Protein AF-A0A8T6ZX50-F1 (afdb_monomer_lite)

Radius of gyration: 16.52 Å; chains: 1; bounding box: 36×30×45 Å

Structure (mmCIF, N/CA/C/O backbone):
data_AF-A0A8T6ZX50-F1
#
_entry.id   AF-A0A8T6ZX50-F1
#
loop_
_atom_site.group_PDB
_atom_site.id
_atom_site.type_symbol
_atom_site.label_atom_id
_atom_site.label_alt_id
_atom_site.label_comp_id
_atom_site.label_asym_id
_atom_site.label_entity_id
_atom_site.label_seq_id
_atom_site.pdbx_PDB_ins_code
_atom_site.Cartn_x
_atom_site.Cartn_y
_atom_site.Cartn_z
_atom_site.occupancy
_atom_site.B_iso_or_equiv
_atom_site.auth_seq_id
_atom_site.auth_comp_id
_atom_site.auth_asym_id
_atom_site.auth_atom_id
_atom_site.pdbx_PDB_model_num
ATOM 1 N N . VAL A 1 1 ? -3.644 -5.304 5.544 1.00 91.31 1 VAL A N 1
ATOM 2 C CA . VAL A 1 1 ? -4.958 -5.630 6.144 1.00 91.31 1 VAL A CA 1
ATOM 3 C C . VAL A 1 1 ? -6.162 -5.081 5.377 1.00 91.31 1 VAL A C 1
ATOM 5 O O . VAL A 1 1 ? -6.899 -5.894 4.849 1.00 91.31 1 VAL A O 1
ATOM 8 N N . LEU A 1 2 ? -6.379 -3.759 5.254 1.00 95.75 2 LEU A N 1
ATOM 9 C CA . LEU A 1 2 ? -7.650 -3.217 4.724 1.00 95.75 2 LEU A CA 1
ATOM 10 C C . LEU A 1 2 ? -7.999 -3.710 3.309 1.00 95.75 2 LEU A C 1
ATOM 12 O O . LEU A 1 2 ? -9.148 -4.025 3.043 1.00 95.75 2 LEU A O 1
ATOM 16 N N . LEU A 1 3 ? -7.003 -3.850 2.429 1.00 96.50 3 LEU A N 1
ATOM 17 C CA . LEU A 1 3 ? -7.196 -4.447 1.101 1.00 96.50 3 LEU A CA 1
ATOM 18 C C . LEU A 1 3 ? -7.717 -5.891 1.177 1.00 96.50 3 LEU A C 1
ATOM 20 O O . LEU A 1 3 ? -8.628 -6.248 0.439 1.00 96.50 3 LEU A O 1
ATOM 24 N N . ALA A 1 4 ? -7.168 -6.698 2.089 1.00 96.50 4 ALA A N 1
ATOM 25 C CA . ALA A 1 4 ? -7.573 -8.088 2.280 1.00 96.50 4 ALA A CA 1
ATOM 26 C C . ALA A 1 4 ? -8.990 -8.182 2.874 1.00 96.50 4 ALA A C 1
ATOM 28 O O . ALA A 1 4 ? -9.794 -8.977 2.404 1.00 96.50 4 ALA A O 1
ATOM 29 N N . ILE A 1 5 ? -9.336 -7.303 3.827 1.00 93.62 5 ILE A N 1
ATOM 30 C CA . ILE A 1 5 ? -10.710 -7.179 4.358 1.00 93.62 5 ILE A CA 1
ATOM 31 C C . ILE A 1 5 ? -11.705 -6.844 3.236 1.00 93.62 5 ILE A C 1
ATOM 33 O O . ILE A 1 5 ? -12.828 -7.340 3.235 1.00 93.62 5 ILE A O 1
ATOM 37 N N . SER A 1 6 ? -11.288 -6.040 2.257 1.00 93.88 6 SER A N 1
ATOM 38 C CA . SER A 1 6 ? -12.095 -5.704 1.078 1.00 93.88 6 SER A CA 1
ATOM 39 C C . SER A 1 6 ? -12.113 -6.798 -0.003 1.00 93.88 6 SER A C 1
ATOM 41 O O . SER A 1 6 ? -12.637 -6.561 -1.089 1.00 93.88 6 SER A O 1
ATOM 43 N N . GLY A 1 7 ? -11.561 -7.987 0.270 1.00 95.38 7 GLY A N 1
ATOM 44 C CA . GLY A 1 7 ? -11.597 -9.146 -0.625 1.00 95.38 7 GLY A CA 1
ATOM 45 C C . GLY A 1 7 ? -10.486 -9.196 -1.676 1.00 95.38 7 GLY A C 1
ATOM 46 O O . GLY A 1 7 ? -10.568 -9.999 -2.603 1.00 95.38 7 GLY A O 1
ATOM 47 N N . ALA A 1 8 ? -9.452 -8.355 -1.570 1.00 97.56 8 ALA A N 1
ATOM 48 C CA . ALA A 1 8 ? -8.317 -8.411 -2.486 1.00 97.56 8 ALA A CA 1
ATOM 49 C C . ALA A 1 8 ? -7.354 -9.557 -2.134 1.00 97.56 8 ALA A C 1
ATOM 51 O O . ALA A 1 8 ? -7.073 -9.812 -0.963 1.00 97.56 8 ALA A O 1
ATOM 52 N N . ASN A 1 9 ? -6.751 -10.168 -3.157 1.00 97.75 9 ASN A N 1
ATOM 53 C CA . ASN A 1 9 ? -5.590 -11.042 -2.987 1.00 97.75 9 ASN A CA 1
ATOM 54 C C . ASN A 1 9 ? -4.350 -10.173 -2.744 1.00 97.75 9 ASN A C 1
ATOM 56 O O . ASN A 1 9 ? -3.861 -9.515 -3.664 1.00 97.75 9 ASN A O 1
ATOM 60 N N . VAL A 1 10 ? -3.853 -10.136 -1.506 1.00 98.38 10 VAL A N 1
ATOM 61 C CA . VAL A 1 10 ? -2.763 -9.228 -1.119 1.00 98.38 10 VAL A CA 1
ATOM 62 C C . VAL A 1 10 ? -1.437 -9.969 -1.034 1.00 98.38 10 VAL A C 1
ATOM 64 O O . VAL A 1 10 ? -1.298 -10.924 -0.272 1.00 98.38 10 VAL A O 1
ATOM 67 N N . ARG A 1 11 ? -0.434 -9.459 -1.751 1.00 98.44 11 ARG A N 1
ATOM 68 C CA . ARG A 1 11 ? 0.975 -9.821 -1.570 1.00 98.44 11 ARG A CA 1
ATOM 69 C C . ARG A 1 11 ? 1.656 -8.748 -0.728 1.00 98.44 11 ARG A C 1
ATOM 71 O O . ARG A 1 11 ? 1.578 -7.568 -1.068 1.00 98.44 11 ARG A O 1
ATOM 78 N N . LEU A 1 12 ? 2.303 -9.137 0.368 1.00 98.31 12 LEU A N 1
ATOM 79 C CA . LEU A 1 12 ? 3.066 -8.223 1.219 1.00 98.31 12 LEU A CA 1
ATOM 80 C C . LEU A 1 12 ? 4.557 -8.458 1.010 1.00 98.31 12 LEU A C 1
ATOM 82 O O . LEU A 1 12 ? 5.069 -9.540 1.296 1.00 98.31 12 LEU A O 1
ATOM 86 N N . THR A 1 13 ? 5.258 -7.442 0.519 1.00 97.88 13 THR A N 1
ATOM 87 C CA . THR A 1 13 ? 6.669 -7.566 0.160 1.00 97.88 13 THR A CA 1
ATOM 88 C C . THR A 1 13 ? 7.599 -7.039 1.246 1.00 97.88 13 THR A C 1
ATOM 90 O O . THR A 1 13 ? 7.288 -6.108 1.991 1.00 97.88 13 THR A O 1
ATOM 93 N N . SER A 1 14 ? 8.786 -7.637 1.329 1.00 97.00 14 SER A N 1
ATOM 94 C CA . SER A 1 14 ? 9.898 -7.120 2.121 1.00 97.00 14 SER A CA 1
ATOM 95 C C . SER A 1 14 ? 11.236 -7.523 1.510 1.00 97.00 14 SER A C 1
ATOM 97 O O . SER A 1 14 ? 11.378 -8.582 0.901 1.00 97.00 14 SER A O 1
ATOM 99 N N . ARG A 1 15 ? 12.277 -6.730 1.776 1.00 95.19 15 ARG A N 1
ATOM 100 C CA . ARG A 1 15 ? 13.662 -7.077 1.412 1.00 95.19 15 ARG A CA 1
ATOM 101 C C . ARG A 1 15 ? 14.201 -8.292 2.172 1.00 95.19 15 ARG A C 1
ATOM 103 O O . ARG A 1 15 ? 15.277 -8.779 1.860 1.00 95.19 15 ARG A O 1
ATOM 110 N N . LYS A 1 16 ? 13.494 -8.776 3.196 1.00 96.62 16 LYS A N 1
ATOM 111 C CA . LYS A 1 16 ? 13.806 -10.027 3.899 1.00 96.62 16 LYS A CA 1
ATOM 112 C C . LYS A 1 16 ? 12.540 -10.869 3.972 1.00 96.62 16 LYS A C 1
ATOM 114 O O . LYS A 1 16 ? 11.575 -10.411 4.575 1.00 96.62 16 LYS A O 1
ATOM 119 N N . GLN A 1 17 ? 12.569 -12.091 3.438 1.00 97.12 17 GLN A N 1
ATOM 120 C CA . GLN A 1 17 ? 11.403 -12.986 3.454 1.00 97.12 17 GLN A CA 1
ATOM 121 C C . GLN A 1 17 ? 10.850 -13.194 4.869 1.00 97.12 17 GLN A C 1
ATOM 123 O O . GLN A 1 17 ? 9.646 -13.145 5.079 1.00 97.12 17 GLN A O 1
ATOM 128 N N . SER A 1 18 ? 11.722 -13.348 5.868 1.00 98.12 18 SER A N 1
ATOM 129 C CA . SER A 1 18 ? 11.283 -13.514 7.258 1.00 98.12 18 SER A CA 1
ATOM 130 C C . SER A 1 18 ? 10.432 -12.349 7.771 1.00 98.12 18 SER A C 1
ATOM 132 O O . SER A 1 18 ? 9.531 -12.567 8.568 1.00 98.12 18 SER A O 1
ATOM 134 N N . ARG A 1 19 ? 10.674 -11.123 7.288 1.00 98.06 19 ARG A N 1
ATOM 135 C CA . ARG A 1 19 ? 9.910 -9.933 7.683 1.00 98.06 19 ARG A CA 1
ATOM 136 C C . ARG A 1 19 ? 8.543 -9.853 7.012 1.00 98.06 19 ARG A C 1
ATOM 138 O O . ARG A 1 19 ? 7.619 -9.345 7.631 1.00 98.06 19 ARG A O 1
ATOM 145 N N . SER A 1 20 ? 8.413 -10.288 5.756 1.00 98.06 20 SER A N 1
ATOM 146 C CA . SER A 1 20 ? 7.094 -10.343 5.114 1.00 98.06 20 SER A CA 1
ATOM 147 C C . SER A 1 20 ? 6.239 -11.457 5.709 1.00 98.06 20 SER A C 1
ATOM 149 O O . SER A 1 20 ? 5.046 -11.238 5.885 1.00 98.06 20 SER A O 1
ATOM 151 N N . VAL A 1 21 ? 6.844 -12.596 6.073 1.00 98.62 21 VAL A N 1
ATOM 152 C CA . VAL A 1 21 ? 6.170 -13.690 6.798 1.00 98.62 21 VAL A CA 1
ATOM 153 C C . VAL A 1 21 ? 5.668 -13.212 8.160 1.00 98.62 21 VAL A C 1
ATOM 155 O O . VAL A 1 21 ? 4.465 -13.227 8.373 1.00 98.62 21 VAL A O 1
ATOM 158 N N . GLU A 1 22 ? 6.554 -12.677 9.010 1.00 98.50 22 GLU A N 1
ATOM 159 C CA . GLU A 1 22 ? 6.202 -12.137 10.338 1.00 98.50 22 GLU A CA 1
ATOM 160 C C . GLU A 1 22 ? 5.033 -11.144 10.251 1.00 98.50 22 GLU A C 1
ATOM 162 O O . GLU A 1 22 ? 4.047 -11.261 10.971 1.00 98.50 22 GLU A O 1
ATOM 167 N N . ALA A 1 23 ? 5.090 -10.209 9.299 1.00 98.12 23 ALA A N 1
ATOM 168 C CA . ALA A 1 23 ? 4.024 -9.236 9.119 1.00 98.12 23 ALA A CA 1
ATOM 169 C C . ALA A 1 23 ? 2.715 -9.850 8.585 1.00 98.12 23 ALA A C 1
ATOM 171 O O . ALA A 1 23 ? 1.649 -9.338 8.906 1.00 98.12 23 ALA A O 1
ATOM 172 N N . CYS A 1 24 ? 2.748 -10.908 7.768 1.00 98.44 24 CYS A N 1
ATOM 173 C CA . CYS A 1 24 ? 1.520 -11.600 7.356 1.00 98.44 24 CYS A CA 1
ATOM 174 C C . CYS A 1 24 ? 0.900 -12.367 8.529 1.00 98.44 24 CYS A C 1
ATOM 176 O O . CYS A 1 24 ? -0.310 -12.267 8.719 1.00 98.44 24 CYS A O 1
ATOM 178 N N . ASP A 1 25 ? 1.719 -13.042 9.338 1.00 98.38 25 ASP A N 1
ATOM 179 C CA . ASP A 1 25 ? 1.275 -13.781 10.523 1.00 98.38 25 ASP A CA 1
ATOM 180 C C . ASP A 1 25 ? 0.608 -12.839 11.538 1.00 98.38 25 ASP A C 1
ATOM 182 O O . ASP A 1 25 ? -0.495 -13.116 12.004 1.00 98.38 25 ASP A O 1
ATOM 186 N N . GLU A 1 26 ? 1.201 -11.667 11.798 1.00 98.00 26 GLU A N 1
ATOM 187 C CA . GLU A 1 26 ? 0.600 -10.632 12.655 1.00 98.00 26 GLU A CA 1
ATOM 188 C C . GLU A 1 26 ? -0.763 -10.152 12.127 1.00 98.00 26 GLU A C 1
ATOM 190 O O . GLU A 1 26 ? -1.695 -9.906 12.900 1.00 98.00 26 GLU A O 1
ATOM 195 N N . MET A 1 27 ? -0.900 -9.989 10.804 1.00 97.19 27 MET A N 1
ATOM 196 C CA . MET A 1 27 ? -2.168 -9.566 10.202 1.00 97.19 27 MET A CA 1
ATOM 197 C C . MET A 1 27 ? -3.220 -10.679 10.261 1.00 97.19 27 MET A C 1
ATOM 199 O O . MET A 1 27 ? -4.394 -10.375 10.483 1.00 97.19 27 MET A O 1
ATOM 203 N N . HIS A 1 28 ? -2.815 -11.939 10.094 1.00 97.25 28 HIS A N 1
ATOM 204 C CA . HIS A 1 28 ? -3.689 -13.096 10.261 1.00 97.25 28 HIS A CA 1
ATOM 205 C C . HIS A 1 28 ? -4.167 -13.213 11.714 1.00 97.25 28 HIS A C 1
ATOM 207 O O . HIS A 1 28 ? -5.371 -13.267 11.952 1.00 97.25 28 HIS A O 1
ATOM 213 N N . GLU A 1 29 ? -3.258 -13.160 12.692 1.00 97.94 29 GLU A N 1
ATOM 214 C CA . GLU A 1 29 ? -3.594 -13.277 14.117 1.00 97.94 29 GLU A CA 1
ATOM 215 C C . GLU A 1 29 ? -4.541 -12.162 14.577 1.00 97.94 29 GLU A C 1
ATOM 217 O O . GLU A 1 29 ? -5.520 -12.419 15.279 1.00 97.94 29 GLU A O 1
ATOM 222 N N . ARG A 1 30 ? -4.284 -10.916 14.160 1.00 95.75 30 ARG A N 1
ATOM 223 C CA . ARG A 1 30 ? -5.067 -9.763 14.618 1.00 95.75 30 ARG A CA 1
ATOM 224 C C . ARG A 1 30 ? -6.390 -9.580 13.877 1.00 95.75 30 ARG A C 1
ATOM 226 O O . ARG A 1 30 ? -7.354 -9.128 14.489 1.00 95.75 30 ARG A O 1
ATOM 233 N N . PHE A 1 31 ? -6.431 -9.865 12.576 1.00 95.44 31 PHE A N 1
ATOM 234 C CA . PHE A 1 31 ? -7.562 -9.492 11.715 1.00 95.44 31 PHE A CA 1
ATOM 235 C C . PHE A 1 31 ? -8.206 -10.670 10.974 1.00 95.44 31 PHE A C 1
ATOM 237 O O . PHE A 1 31 ? -9.189 -10.463 10.264 1.00 95.44 31 PHE A O 1
ATOM 244 N N . GLY A 1 32 ? -7.669 -11.887 11.101 1.00 96.19 32 GLY A N 1
ATOM 245 C CA . GLY A 1 32 ? -8.187 -13.080 10.425 1.00 96.19 32 GLY A CA 1
ATOM 246 C C . GLY A 1 32 ? -8.098 -13.013 8.899 1.00 96.19 32 GLY A C 1
ATOM 247 O O . GLY A 1 32 ? -8.928 -13.607 8.214 1.00 96.19 32 GLY A O 1
ATOM 248 N N . VAL A 1 33 ? -7.148 -12.240 8.359 1.00 96.75 33 VAL A N 1
ATOM 249 C CA . VAL A 1 33 ? -6.961 -12.083 6.911 1.00 96.75 33 VAL A CA 1
ATOM 250 C C . VAL A 1 33 ? -5.824 -12.950 6.393 1.00 96.75 33 VAL A C 1
ATOM 252 O O . VAL A 1 33 ? -4.781 -13.067 7.029 1.00 96.75 33 VAL A O 1
ATOM 255 N N . GLU A 1 34 ? -5.997 -13.475 5.185 1.00 96.81 34 GLU A N 1
ATOM 256 C CA . GLU A 1 34 ? -4.947 -14.184 4.459 1.00 96.81 34 GLU A CA 1
ATOM 257 C C . GLU A 1 34 ? -4.185 -13.223 3.544 1.00 96.81 34 GLU A C 1
ATOM 259 O O . GLU A 1 34 ? -4.772 -12.456 2.774 1.00 96.81 34 GLU A O 1
ATOM 264 N N . MET A 1 35 ? -2.857 -13.254 3.628 1.00 98.19 35 MET A N 1
ATOM 265 C CA . MET A 1 35 ? -1.954 -12.450 2.808 1.00 98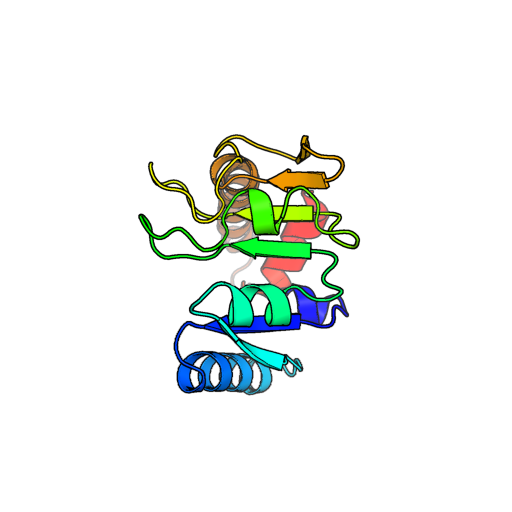.19 35 MET A CA 1
ATOM 266 C C . MET A 1 35 ? -0.756 -13.308 2.397 1.00 98.19 35 MET A C 1
ATOM 268 O O . MET A 1 35 ? -0.295 -14.150 3.159 1.00 98.19 35 MET A O 1
ATOM 272 N N . THR A 1 36 ? -0.236 -13.108 1.186 1.00 98.44 36 THR A N 1
ATOM 273 C CA . THR A 1 36 ? 0.921 -13.860 0.683 1.00 98.44 36 THR A CA 1
ATOM 274 C C . THR A 1 36 ? 2.219 -13.090 0.952 1.00 98.44 36 THR A C 1
ATOM 276 O O . THR A 1 36 ? 2.412 -12.018 0.368 1.00 98.44 36 THR A O 1
ATOM 279 N N . PRO A 1 37 ? 3.138 -13.595 1.792 1.00 98.44 37 PRO A N 1
ATOM 280 C CA . PRO A 1 37 ? 4.423 -12.948 2.017 1.00 98.44 37 PRO A CA 1
ATOM 281 C C . PRO A 1 37 ? 5.361 -13.168 0.828 1.00 98.44 37 PRO A C 1
ATOM 283 O O . PRO A 1 37 ? 5.561 -14.297 0.381 1.00 98.44 37 PRO A O 1
ATOM 286 N N . MET A 1 38 ? 5.997 -12.102 0.347 1.00 98.25 38 MET A N 1
ATOM 287 C CA . MET A 1 38 ? 6.960 -12.172 -0.754 1.00 98.25 38 MET A CA 1
ATOM 288 C C . MET A 1 38 ? 8.263 -11.446 -0.427 1.00 98.25 38 MET A C 1
ATOM 290 O O . MET A 1 38 ? 8.298 -10.479 0.343 1.00 98.25 38 MET A O 1
ATOM 294 N N . HIS A 1 39 ? 9.344 -11.917 -1.035 1.00 97.62 39 HIS A N 1
ATOM 295 C CA . HIS A 1 39 ? 10.633 -11.254 -1.025 1.00 97.62 39 HIS A CA 1
ATOM 296 C C . HIS A 1 39 ? 10.707 -10.315 -2.226 1.00 97.62 39 HIS A C 1
ATOM 298 O O . HIS A 1 39 ? 10.371 -10.723 -3.331 1.00 97.62 39 HIS A O 1
ATOM 304 N N . ALA A 1 40 ? 11.135 -9.075 -2.001 1.00 97.00 40 ALA A N 1
ATOM 305 C CA . ALA A 1 40 ? 11.415 -8.115 -3.063 1.00 97.00 40 ALA A CA 1
ATOM 306 C C . ALA A 1 40 ? 12.593 -7.225 -2.644 1.00 97.00 40 ALA A C 1
ATOM 308 O O . ALA A 1 40 ? 12.463 -6.406 -1.724 1.00 97.00 40 ALA A O 1
ATOM 309 N N . SER A 1 41 ? 13.757 -7.413 -3.265 1.00 94.94 41 SER A N 1
ATOM 310 C CA . SER A 1 41 ? 14.953 -6.587 -3.017 1.00 94.94 41 SER A CA 1
ATOM 311 C C . SER A 1 41 ? 15.771 -6.231 -4.252 1.00 94.94 41 SER A C 1
ATOM 313 O O . SER A 1 41 ? 16.702 -5.435 -4.140 1.00 94.94 41 SER A O 1
ATOM 315 N N . ASP A 1 42 ? 15.425 -6.800 -5.396 1.00 95.69 42 ASP A N 1
ATOM 316 C CA . ASP A 1 42 ? 16.058 -6.594 -6.692 1.00 95.69 42 ASP A CA 1
ATOM 317 C C . ASP A 1 42 ? 14.984 -6.616 -7.785 1.00 95.69 42 ASP A C 1
ATOM 319 O O . ASP A 1 42 ? 13.814 -6.896 -7.517 1.00 95.69 42 ASP A O 1
ATOM 323 N N . ASP A 1 43 ? 15.377 -6.287 -9.012 1.00 95.12 43 ASP A N 1
ATOM 324 C CA . ASP A 1 43 ? 14.429 -6.123 -10.110 1.00 95.12 43 ASP A CA 1
ATOM 325 C C . ASP A 1 43 ? 13.658 -7.410 -10.426 1.00 95.12 43 ASP A C 1
ATOM 327 O O . ASP A 1 43 ? 12.449 -7.346 -10.623 1.00 95.12 43 ASP A O 1
ATOM 331 N N . GLU A 1 44 ? 14.316 -8.571 -10.387 1.00 96.44 44 GLU A N 1
ATOM 332 C CA . GLU A 1 44 ? 13.682 -9.868 -10.662 1.00 96.44 44 GLU A CA 1
ATOM 333 C C . GLU A 1 44 ? 12.614 -10.206 -9.610 1.00 96.44 44 GLU A C 1
ATOM 335 O O . GLU A 1 44 ? 11.478 -10.550 -9.942 1.00 96.44 44 GLU A O 1
ATOM 340 N N . SER A 1 45 ? 12.944 -10.056 -8.324 1.00 97.38 45 SER A N 1
ATOM 341 C CA . SER A 1 45 ? 11.999 -10.317 -7.233 1.00 97.38 45 SER A CA 1
ATOM 342 C C . SER A 1 45 ? 10.853 -9.298 -7.175 1.00 97.38 45 SER A C 1
ATOM 344 O O . SER A 1 45 ? 9.731 -9.650 -6.802 1.00 97.38 45 SER A O 1
ATOM 346 N N . ILE A 1 46 ? 11.099 -8.047 -7.579 1.00 97.12 46 ILE A N 1
ATOM 347 C CA . ILE A 1 46 ? 10.061 -7.018 -7.724 1.00 97.12 46 ILE A CA 1
ATOM 348 C C . ILE A 1 46 ? 9.110 -7.366 -8.873 1.00 97.12 46 ILE A C 1
ATOM 350 O O . ILE A 1 46 ? 7.896 -7.341 -8.673 1.00 97.12 46 ILE A O 1
ATOM 354 N N . GLU A 1 47 ? 9.636 -7.717 -10.047 1.00 96.25 47 GLU A N 1
ATOM 355 C CA . GLU A 1 47 ? 8.832 -8.108 -11.211 1.00 96.25 47 GLU A CA 1
ATOM 356 C C . GLU A 1 47 ? 7.958 -9.330 -10.887 1.00 96.25 47 GLU A C 1
ATOM 358 O O . GLU A 1 47 ? 6.751 -9.308 -11.131 1.00 96.25 47 GLU A O 1
ATOM 363 N N . ALA A 1 48 ? 8.516 -10.340 -10.212 1.00 97.00 48 ALA A N 1
ATOM 364 C CA . ALA A 1 48 ? 7.755 -11.495 -9.739 1.00 97.00 48 ALA A CA 1
ATOM 365 C C . A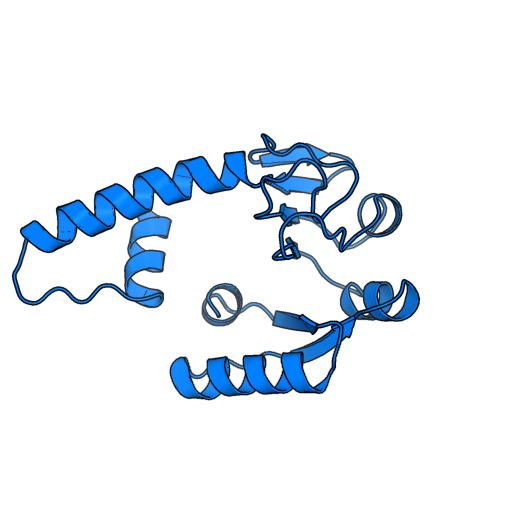LA A 1 48 ? 6.640 -11.115 -8.743 1.00 97.00 48 ALA A C 1
ATOM 367 O O . ALA A 1 48 ? 5.547 -11.682 -8.777 1.00 97.00 48 ALA A O 1
ATOM 368 N N . ALA A 1 49 ? 6.881 -10.147 -7.852 1.00 97.06 49 ALA A N 1
ATOM 369 C CA . ALA A 1 49 ? 5.859 -9.668 -6.921 1.00 97.06 49 ALA A CA 1
ATOM 370 C C . ALA A 1 49 ? 4.740 -8.875 -7.617 1.00 97.06 49 ALA A C 1
ATOM 372 O O . ALA A 1 49 ? 3.588 -8.923 -7.167 1.00 97.06 49 ALA A O 1
ATOM 373 N N . MET A 1 50 ? 5.066 -8.172 -8.705 1.00 97.12 50 MET A N 1
ATOM 374 C CA . MET A 1 50 ? 4.131 -7.372 -9.498 1.00 97.12 50 MET A CA 1
ATOM 375 C C . MET A 1 50 ? 3.340 -8.185 -10.528 1.00 97.12 50 MET A C 1
ATOM 377 O O . MET A 1 50 ? 2.296 -7.712 -10.968 1.00 97.12 50 MET A O 1
ATOM 381 N N . ASP A 1 51 ? 3.756 -9.409 -10.859 1.00 97.06 51 ASP A N 1
ATOM 382 C CA . ASP A 1 51 ? 3.105 -10.229 -11.887 1.00 97.06 51 ASP A CA 1
ATOM 383 C C . ASP A 1 51 ? 1.589 -10.406 -11.657 1.00 97.06 51 ASP A C 1
ATOM 385 O O . ASP A 1 51 ? 1.140 -10.950 -10.641 1.00 97.06 51 ASP A O 1
ATOM 389 N N . GLY A 1 52 ? 0.778 -9.910 -12.592 1.00 97.25 52 GLY A N 1
ATOM 390 C CA . GLY A 1 52 ? -0.685 -9.914 -12.491 1.00 97.25 52 GLY A CA 1
ATOM 391 C C . GLY A 1 52 ? -1.274 -8.978 -11.423 1.00 97.25 52 GLY A C 1
ATOM 392 O O . GLY A 1 52 ? -2.454 -9.096 -11.087 1.00 97.25 52 GLY A O 1
ATOM 393 N N . ALA A 1 53 ? -0.489 -8.058 -10.854 1.00 98.19 53 ALA A N 1
ATOM 394 C CA . ALA A 1 53 ? -0.984 -7.060 -9.913 1.00 98.19 53 ALA A CA 1
ATOM 395 C C . ALA A 1 53 ? -1.803 -5.978 -10.634 1.00 98.19 53 ALA A C 1
ATOM 397 O O . ALA A 1 53 ? -1.406 -5.464 -11.681 1.00 98.19 53 ALA A O 1
ATOM 398 N N . HIS A 1 54 ? -2.928 -5.602 -10.027 1.00 98.50 54 HIS A N 1
ATOM 399 C CA . HIS A 1 54 ? -3.813 -4.534 -10.510 1.00 98.50 54 HIS A CA 1
ATOM 400 C C . HIS A 1 54 ? -3.578 -3.223 -9.756 1.00 98.50 54 HIS A C 1
ATOM 402 O O . HIS A 1 54 ? -3.758 -2.133 -10.296 1.00 98.50 54 HIS A O 1
ATOM 408 N N . VAL A 1 55 ? -3.131 -3.330 -8.502 1.00 98.25 55 VAL A N 1
ATOM 409 C CA . VAL A 1 55 ? -2.878 -2.198 -7.615 1.00 98.25 55 VAL A CA 1
ATOM 410 C C . VAL A 1 55 ? -1.571 -2.415 -6.861 1.00 98.25 55 VAL A C 1
ATOM 412 O O . VAL A 1 55 ? -1.342 -3.510 -6.347 1.00 98.25 55 VAL A O 1
ATOM 415 N N . VAL A 1 56 ? -0.741 -1.375 -6.738 1.00 98.06 56 VAL A N 1
ATOM 416 C CA . VAL A 1 56 ? 0.492 -1.419 -5.934 1.00 98.06 56 VAL A CA 1
ATOM 417 C C . VAL A 1 56 ? 0.587 -0.237 -4.970 1.00 98.06 56 VAL A C 1
ATOM 419 O O . VAL A 1 56 ? 0.301 0.907 -5.327 1.00 98.06 56 VAL A O 1
ATOM 422 N N . PHE A 1 57 ? 1.000 -0.523 -3.734 1.00 98.00 57 PHE A N 1
ATOM 423 C CA . PHE A 1 57 ? 1.193 0.473 -2.682 1.00 98.00 57 PHE A CA 1
ATOM 424 C C . PHE A 1 57 ? 2.658 0.532 -2.245 1.00 98.00 57 PHE A C 1
ATOM 426 O O . PHE A 1 57 ? 3.255 -0.487 -1.903 1.00 98.00 57 PHE A O 1
ATOM 433 N N . GLY A 1 58 ? 3.224 1.734 -2.225 1.00 96.50 58 GLY A N 1
ATOM 434 C CA . GLY A 1 58 ? 4.559 2.031 -1.730 1.00 96.50 58 GLY A CA 1
ATOM 435 C C . GLY A 1 58 ? 4.477 2.523 -0.294 1.00 96.50 58 GLY A C 1
ATOM 436 O O . GLY A 1 58 ? 3.853 3.544 -0.022 1.00 96.50 58 GLY A O 1
ATOM 437 N N . ALA A 1 59 ? 5.103 1.792 0.629 1.00 94.81 59 ALA A N 1
ATOM 438 C CA . ALA A 1 59 ? 5.165 2.127 2.055 1.00 94.81 59 ALA A CA 1
ATOM 439 C C . ALA A 1 59 ? 6.612 2.109 2.576 1.00 94.81 59 ALA A C 1
ATOM 441 O O . ALA A 1 59 ? 6.908 1.600 3.659 1.00 94.81 59 ALA A O 1
ATOM 442 N N . ALA A 1 60 ? 7.537 2.622 1.762 1.00 90.62 60 ALA A N 1
ATOM 443 C CA . ALA A 1 60 ? 8.956 2.649 2.089 1.00 90.62 60 ALA A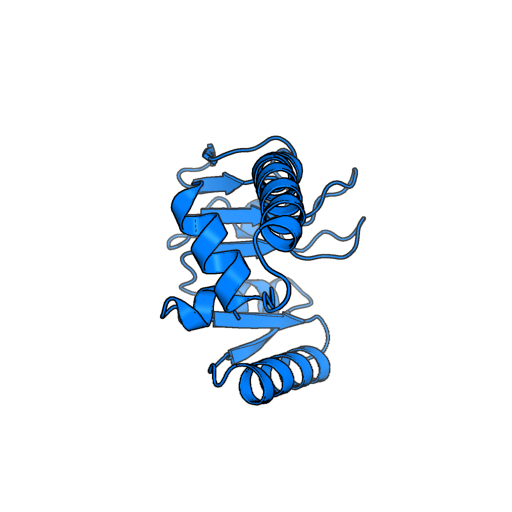 CA 1
ATOM 444 C C . ALA A 1 60 ? 9.256 3.617 3.241 1.00 90.62 60 ALA A C 1
ATOM 446 O O . ALA A 1 60 ? 8.559 4.608 3.466 1.00 90.62 60 ALA A O 1
ATOM 447 N N . LYS A 1 61 ? 10.380 3.385 3.925 1.00 91.50 61 LYS A N 1
ATOM 448 C CA . LYS A 1 61 ? 10.992 4.430 4.751 1.00 91.50 61 LYS A CA 1
ATOM 449 C C . LYS A 1 61 ? 11.386 5.610 3.853 1.00 91.50 61 LYS A C 1
ATOM 451 O O . LYS A 1 61 ? 11.841 5.403 2.732 1.00 91.50 61 LYS A O 1
ATOM 456 N N . ALA A 1 62 ? 11.284 6.828 4.384 1.00 90.00 62 ALA A N 1
ATOM 457 C CA . ALA A 1 62 ? 11.750 8.039 3.713 1.00 90.00 62 ALA A CA 1
ATOM 458 C C . ALA A 1 62 ? 13.160 7.866 3.117 1.00 90.00 62 ALA A C 1
ATOM 460 O O . ALA A 1 62 ? 14.072 7.382 3.796 1.00 90.00 62 ALA A O 1
ATOM 461 N N . GLY A 1 63 ? 13.323 8.287 1.863 1.00 88.00 63 GLY A N 1
ATOM 462 C CA . GLY A 1 63 ? 14.595 8.204 1.146 1.00 88.00 63 GLY A CA 1
ATOM 463 C C . GLY A 1 63 ? 14.853 6.887 0.404 1.00 88.00 63 GLY A C 1
ATOM 464 O O . GLY A 1 63 ? 15.920 6.748 -0.185 1.00 88.00 63 GLY A O 1
ATOM 465 N N . ILE A 1 64 ? 13.931 5.919 0.446 1.00 93.25 64 ILE A N 1
ATOM 466 C CA . ILE A 1 64 ? 14.087 4.620 -0.219 1.00 93.25 64 ILE A CA 1
ATOM 467 C C . ILE A 1 64 ? 13.140 4.529 -1.412 1.00 93.25 64 ILE A C 1
ATOM 469 O O . ILE A 1 64 ? 11.926 4.528 -1.226 1.00 93.25 64 ILE A O 1
ATOM 473 N N . GLN A 1 65 ? 13.708 4.373 -2.605 1.00 95.12 65 GLN A N 1
ATOM 474 C CA . GLN A 1 65 ? 12.970 3.987 -3.804 1.00 95.12 65 GLN A CA 1
ATOM 475 C C . GLN A 1 65 ? 12.695 2.473 -3.784 1.00 95.12 65 GLN A C 1
ATOM 477 O O . GLN A 1 65 ? 13.577 1.676 -3.463 1.00 95.12 65 GLN A O 1
ATOM 482 N N . LEU A 1 66 ? 11.459 2.095 -4.097 1.00 95.75 66 LEU A N 1
ATOM 483 C CA . LEU A 1 66 ? 10.947 0.728 -4.194 1.00 95.75 66 LEU A CA 1
ATOM 484 C C . LEU A 1 66 ? 10.746 0.295 -5.644 1.00 95.75 66 LEU A C 1
ATOM 486 O O . LEU A 1 66 ? 11.108 -0.823 -5.979 1.00 95.75 66 LEU A O 1
ATOM 490 N N . LEU A 1 67 ? 10.159 1.163 -6.476 1.00 96.12 67 LEU A N 1
ATOM 491 C CA . LEU A 1 67 ? 9.885 0.885 -7.886 1.00 96.12 67 LEU A CA 1
ATOM 492 C C . LEU A 1 67 ? 10.519 1.957 -8.762 1.00 96.12 67 LEU A C 1
ATOM 494 O O . LEU A 1 67 ? 10.353 3.154 -8.521 1.00 96.12 67 LEU A O 1
ATOM 498 N N . SER A 1 68 ? 11.221 1.512 -9.794 1.00 96.56 68 SER A N 1
ATOM 499 C CA . SER A 1 68 ? 11.637 2.356 -10.912 1.00 96.56 68 SER A CA 1
ATOM 500 C C . SER A 1 68 ? 10.471 2.634 -11.860 1.00 96.56 68 SER A C 1
ATOM 502 O O . SER A 1 68 ? 9.491 1.885 -11.900 1.00 96.56 68 SER A O 1
ATOM 504 N N . ALA A 1 69 ? 10.588 3.687 -12.669 1.00 97.00 69 ALA A N 1
ATOM 505 C CA . ALA A 1 69 ? 9.521 4.084 -13.588 1.00 97.00 69 ALA A CA 1
ATOM 506 C C . ALA A 1 69 ? 9.181 2.960 -14.589 1.00 97.00 69 ALA A C 1
ATOM 508 O O . ALA A 1 69 ? 8.014 2.645 -14.824 1.00 97.00 69 ALA A O 1
ATOM 509 N N . ARG A 1 70 ? 10.213 2.270 -15.096 1.00 95.75 70 ARG A N 1
ATOM 510 C CA . ARG A 1 70 ? 10.075 1.152 -16.045 1.00 95.75 70 ARG A CA 1
ATOM 511 C C . ARG A 1 70 ? 9.289 -0.041 -15.492 1.00 95.75 70 ARG A C 1
ATOM 513 O O . ARG A 1 70 ? 8.665 -0.752 -16.266 1.00 95.75 70 ARG A O 1
ATOM 520 N N . GLN A 1 71 ? 9.314 -0.264 -14.175 1.00 96.25 71 GLN A N 1
ATOM 521 C CA . GLN A 1 71 ? 8.638 -1.407 -13.549 1.00 96.25 71 GLN A CA 1
ATOM 522 C C . GLN A 1 71 ? 7.120 -1.224 -13.485 1.00 96.25 71 GLN A C 1
ATOM 524 O O . GLN A 1 71 ? 6.394 -2.212 -13.415 1.00 96.25 71 GLN A O 1
ATOM 529 N N . TRP A 1 72 ? 6.623 0.018 -13.517 1.00 97.75 72 TRP A N 1
ATOM 530 C CA . TRP A 1 72 ? 5.191 0.279 -13.395 1.00 97.75 72 TRP A CA 1
ATOM 531 C C . TRP A 1 72 ? 4.559 0.890 -14.641 1.00 97.75 72 TRP A C 1
ATOM 533 O O . TRP A 1 72 ? 3.411 0.558 -14.908 1.00 97.75 72 TRP A O 1
ATOM 543 N N . GLN A 1 73 ? 5.245 1.748 -15.405 1.00 97.75 73 GLN A N 1
ATOM 544 C CA . GLN A 1 73 ? 4.614 2.524 -16.488 1.00 97.75 73 GLN A CA 1
ATOM 545 C C . GLN A 1 73 ? 3.947 1.638 -17.543 1.00 97.75 73 GLN A C 1
ATOM 547 O O . GLN A 1 73 ? 2.771 1.829 -17.849 1.00 97.75 73 GLN A O 1
ATOM 552 N N . ASP A 1 74 ? 4.661 0.613 -18.004 1.00 95.44 74 ASP A N 1
ATOM 553 C CA . ASP A 1 74 ? 4.193 -0.296 -19.053 1.00 95.44 74 ASP A CA 1
ATOM 554 C C . ASP A 1 74 ? 3.640 -1.619 -18.492 1.00 95.44 74 ASP A C 1
ATOM 556 O O . ASP A 1 74 ? 3.366 -2.553 -19.245 1.00 95.44 74 ASP A O 1
ATOM 560 N N . HIS A 1 75 ? 3.452 -1.723 -17.166 1.00 97.50 75 HIS A N 1
ATOM 561 C CA . HIS A 1 75 ? 2.950 -2.953 -16.554 1.00 97.50 75 HIS A CA 1
ATOM 562 C C . HIS A 1 75 ? 1.512 -3.232 -17.036 1.00 97.50 75 HIS A C 1
ATOM 564 O O . HIS A 1 75 ? 0.630 -2.386 -16.824 1.00 97.50 75 HIS A O 1
ATOM 570 N N . PRO A 1 76 ? 1.244 -4.395 -17.661 1.00 96.38 76 PRO A N 1
ATOM 571 C CA . PRO A 1 76 ? 0.055 -4.594 -18.493 1.00 96.38 76 PRO A CA 1
ATOM 572 C C . PRO A 1 76 ? -1.250 -4.665 -17.697 1.00 96.38 76 PRO A C 1
ATOM 574 O O . PRO A 1 76 ? -2.293 -4.253 -18.191 1.00 96.38 76 PRO A O 1
ATOM 577 N N . THR A 1 77 ? -1.198 -5.174 -16.467 1.00 98.12 77 THR A N 1
ATOM 578 C CA . THR A 1 77 ? -2.382 -5.351 -15.608 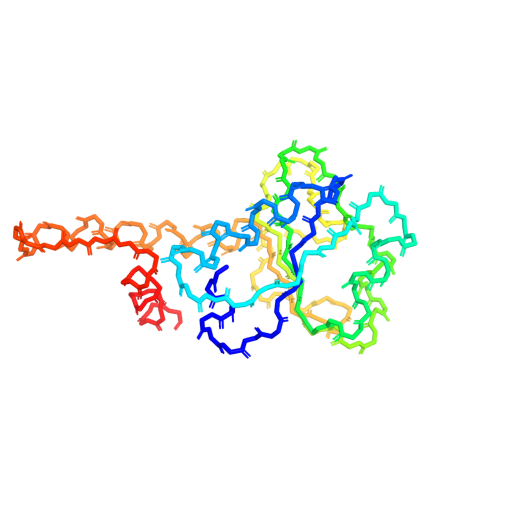1.00 98.12 77 THR A CA 1
ATOM 579 C C . THR A 1 77 ? -2.573 -4.226 -14.602 1.00 98.12 77 THR A C 1
ATOM 581 O O . THR A 1 77 ? -3.585 -4.193 -13.914 1.00 98.12 77 THR A O 1
ATOM 584 N N . LEU A 1 78 ? -1.590 -3.334 -14.458 1.00 98.31 78 LEU A N 1
ATOM 585 C CA . LEU A 1 78 ? -1.581 -2.361 -13.373 1.00 98.31 78 LEU A CA 1
ATOM 586 C C . LEU A 1 78 ? -2.509 -1.193 -13.715 1.00 98.31 78 LEU A C 1
ATOM 588 O O . LEU A 1 78 ? -2.303 -0.509 -14.720 1.00 98.31 78 LEU A O 1
ATOM 592 N N . GLU A 1 79 ? -3.491 -0.955 -12.851 1.00 98.44 79 GLU A N 1
ATOM 593 C CA . GLU A 1 79 ? -4.527 0.073 -12.988 1.00 98.44 79 GLU A CA 1
ATOM 594 C C . GLU A 1 79 ? -4.276 1.259 -12.048 1.00 98.44 79 GLU A C 1
ATOM 596 O O . GLU A 1 79 ? -4.584 2.403 -12.388 1.00 98.44 79 GLU A O 1
ATOM 601 N N . LEU A 1 80 ? -3.710 0.998 -10.861 1.00 98.25 80 LEU A N 1
ATOM 602 C CA . LEU A 1 80 ? -3.501 2.007 -9.822 1.00 98.25 80 LEU A CA 1
ATOM 603 C C . LEU A 1 80 ? -2.170 1.826 -9.094 1.00 98.25 80 LEU A C 1
ATOM 605 O O . LEU A 1 80 ? -1.807 0.721 -8.689 1.00 98.25 80 LEU A O 1
ATOM 609 N N . ILE A 1 81 ? -1.481 2.938 -8.848 1.00 98.38 81 ILE A N 1
ATOM 610 C CA . ILE A 1 81 ? -0.309 2.978 -7.972 1.00 98.38 81 ILE A CA 1
ATOM 611 C C . ILE A 1 81 ? -0.476 4.071 -6.917 1.00 98.38 81 ILE A C 1
ATOM 613 O O . ILE A 1 81 ? -0.994 5.155 -7.194 1.00 98.38 81 ILE A O 1
ATOM 617 N N . ALA A 1 82 ? -0.034 3.791 -5.697 1.00 98.00 82 ALA A N 1
ATOM 618 C CA . ALA A 1 82 ? -0.115 4.735 -4.593 1.00 98.00 82 ALA A CA 1
ATOM 619 C C . ALA A 1 82 ? 1.154 4.693 -3.745 1.00 98.00 82 ALA A C 1
ATOM 621 O O . ALA A 1 82 ? 1.500 3.645 -3.215 1.00 98.00 82 ALA A O 1
ATOM 622 N N . ASP A 1 83 ? 1.821 5.822 -3.558 1.00 97.44 83 ASP A N 1
ATOM 623 C CA . ASP A 1 83 ? 2.975 5.940 -2.667 1.00 97.44 83 ASP A CA 1
ATOM 624 C C . ASP A 1 83 ? 2.615 6.822 -1.474 1.00 97.44 83 ASP A C 1
ATOM 626 O O . ASP A 1 83 ? 2.200 7.969 -1.638 1.00 97.44 83 ASP A O 1
ATOM 630 N N . VAL A 1 84 ? 2.771 6.301 -0.257 1.00 95.19 84 VAL A N 1
ATOM 631 C CA . VAL A 1 84 ? 2.517 7.082 0.963 1.00 95.19 84 VAL A CA 1
ATOM 632 C C . VAL A 1 84 ? 3.702 7.970 1.364 1.00 95.19 84 VAL A C 1
ATOM 634 O O . VAL A 1 84 ? 3.592 8.744 2.318 1.00 95.19 84 VAL A O 1
ATOM 637 N N . GLY A 1 85 ? 4.836 7.867 0.666 1.00 91.94 85 GLY A N 1
ATOM 638 C CA . GLY A 1 85 ? 6.035 8.661 0.899 1.00 91.94 85 GLY A CA 1
ATOM 639 C C . GLY A 1 85 ? 5.844 10.151 0.602 1.00 91.94 85 GLY A C 1
ATOM 640 O O . GLY A 1 85 ? 5.174 10.548 -0.348 1.00 91.94 85 GLY A O 1
ATOM 641 N N . THR A 1 86 ? 6.472 10.999 1.422 1.00 90.69 86 THR A N 1
ATOM 642 C CA . THR A 1 86 ? 6.469 12.467 1.258 1.00 90.69 86 THR A CA 1
ATOM 643 C C . THR A 1 86 ? 7.876 13.071 1.294 1.00 90.69 86 THR A C 1
ATOM 645 O O . THR A 1 86 ? 8.035 14.269 1.529 1.00 90.69 8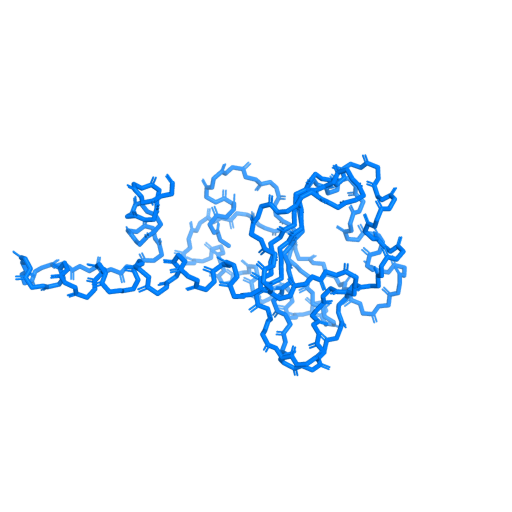6 THR A O 1
ATOM 648 N N . SER A 1 87 ? 8.915 12.243 1.154 1.00 89.12 87 SER A N 1
ATOM 649 C CA . SER A 1 87 ? 10.313 12.685 1.102 1.00 89.12 87 SER A CA 1
ATOM 650 C C . SER A 1 87 ? 10.717 13.159 -0.295 1.00 89.12 87 SER A C 1
ATOM 652 O O . SER A 1 87 ? 9.998 12.937 -1.259 1.00 89.12 87 SER A O 1
ATOM 654 N N . GLN A 1 88 ? 11.892 13.790 -0.411 1.00 85.06 88 GLN A N 1
ATOM 655 C CA . GLN A 1 88 ? 12.445 14.205 -1.710 1.00 85.06 88 GLN A CA 1
ATOM 656 C C . GLN A 1 88 ? 12.653 13.024 -2.668 1.00 85.06 88 GLN A C 1
ATOM 658 O O . GLN A 1 88 ? 12.367 13.141 -3.852 1.00 85.06 88 GLN A O 1
ATOM 663 N N . VAL A 1 89 ? 13.137 11.892 -2.150 1.00 90.19 89 VAL A N 1
ATOM 664 C CA . VAL A 1 89 ? 13.151 10.619 -2.881 1.00 90.19 89 VAL A CA 1
ATOM 665 C C . VAL A 1 89 ? 11.873 9.878 -2.516 1.00 90.19 89 VAL A C 1
ATOM 667 O O . VAL A 1 89 ? 11.660 9.575 -1.336 1.00 90.19 89 VAL A O 1
ATOM 670 N N . LEU A 1 90 ? 11.023 9.642 -3.509 1.00 95.12 90 LEU A N 1
ATOM 671 C CA . LEU A 1 90 ? 9.783 8.886 -3.367 1.00 95.12 90 LEU A CA 1
ATOM 672 C C . LEU A 1 90 ? 10.049 7.381 -3.482 1.00 95.12 90 LEU A C 1
ATOM 674 O O . LEU A 1 90 ? 11.077 6.948 -4.003 1.00 95.12 90 LEU A O 1
ATOM 678 N N . GLY A 1 91 ? 9.118 6.587 -2.964 1.00 96.00 91 GLY A N 1
ATOM 679 C CA . GLY A 1 91 ? 9.114 5.141 -3.118 1.00 96.00 91 GLY A CA 1
ATOM 680 C C . GLY A 1 91 ? 8.913 4.732 -4.572 1.00 96.00 91 GLY A C 1
ATOM 681 O O . GLY A 1 91 ? 9.557 3.789 -5.024 1.00 96.00 91 GLY A O 1
ATOM 682 N N . PHE A 1 92 ? 8.072 5.437 -5.325 1.00 97.25 92 PHE A N 1
ATOM 683 C CA . PHE A 1 92 ? 7.884 5.176 -6.753 1.00 97.25 92 PHE A CA 1
ATOM 684 C C . PHE A 1 92 ? 8.502 6.288 -7.594 1.00 97.25 92 PHE A C 1
ATOM 686 O O . PHE A 1 92 ? 8.206 7.467 -7.429 1.00 97.25 92 PHE A O 1
ATOM 693 N N . GLU A 1 93 ? 9.382 5.914 -8.512 1.00 97.12 93 GLU A N 1
ATOM 694 C CA . GLU A 1 93 ? 9.961 6.849 -9.468 1.00 97.12 93 GLU A CA 1
ATOM 695 C C . GLU A 1 93 ? 8.925 7.253 -10.530 1.00 97.12 93 GLU A C 1
ATOM 697 O O . GLU A 1 93 ? 8.158 6.422 -11.014 1.00 97.12 93 GLU A O 1
ATOM 702 N N . GLY A 1 94 ? 8.916 8.528 -10.929 1.00 95.81 94 GLY A N 1
ATOM 703 C CA . GLY A 1 94 ? 8.061 9.033 -12.012 1.00 95.81 94 GLY A CA 1
ATOM 704 C C . GLY A 1 94 ? 6.651 9.471 -11.596 1.00 95.81 94 GLY A C 1
ATOM 705 O O . GLY A 1 94 ? 5.867 9.866 -12.461 1.00 95.81 94 GLY A O 1
ATOM 706 N N . ILE A 1 95 ? 6.332 9.438 -10.300 1.00 96.50 95 ILE A N 1
ATOM 707 C CA . ILE A 1 95 ? 5.108 10.039 -9.747 1.00 96.50 95 ILE A CA 1
ATOM 708 C C . ILE A 1 95 ? 5.405 11.404 -9.114 1.00 96.50 95 ILE A C 1
ATOM 710 O O . ILE A 1 95 ? 6.557 11.723 -8.813 1.00 96.50 95 ILE A O 1
ATOM 714 N N . ASP A 1 96 ? 4.360 12.189 -8.865 1.00 95.75 96 ASP A N 1
ATOM 715 C CA . ASP A 1 96 ? 4.432 13.416 -8.075 1.00 95.75 96 ASP A CA 1
ATOM 716 C C . ASP A 1 96 ? 3.831 13.191 -6.680 1.00 95.75 96 ASP A C 1
ATOM 718 O O . ASP A 1 96 ? 2.792 12.551 -6.521 1.00 95.75 96 ASP A O 1
ATOM 722 N N . VAL A 1 97 ? 4.452 13.757 -5.643 1.00 95.50 97 VAL A N 1
ATOM 723 C CA . VAL A 1 97 ? 3.953 13.668 -4.262 1.00 95.50 97 VAL A CA 1
ATOM 724 C C . VAL A 1 97 ? 2.541 14.264 -4.103 1.00 95.50 97 VAL A C 1
ATOM 726 O O . VAL A 1 97 ? 1.802 13.872 -3.196 1.00 95.50 97 VAL A O 1
ATOM 729 N N . MET A 1 98 ? 2.158 15.192 -4.983 1.00 95.69 98 MET A N 1
ATOM 730 C CA . MET A 1 98 ? 0.844 15.832 -5.044 1.00 95.69 98 MET A CA 1
ATOM 731 C C . MET A 1 98 ? -0.183 15.049 -5.862 1.00 95.69 98 MET A C 1
ATOM 733 O O . MET A 1 98 ? -1.349 15.451 -5.864 1.00 95.69 98 MET A O 1
ATOM 737 N N . ASP A 1 99 ? 0.209 13.968 -6.548 1.00 96.56 99 ASP A N 1
ATOM 738 C CA . ASP A 1 99 ? -0.719 13.203 -7.376 1.00 96.56 99 ASP A CA 1
ATOM 739 C C . ASP A 1 99 ? -1.926 12.757 -6.547 1.00 96.56 99 ASP A C 1
ATOM 741 O O . ASP A 1 99 ? -1.809 12.205 -5.448 1.00 96.56 99 ASP A O 1
ATOM 745 N N . LYS A 1 100 ? -3.115 13.040 -7.066 1.00 95.69 100 LYS A N 1
ATOM 746 C CA . LYS A 1 100 ? -4.374 12.743 -6.399 1.00 95.69 100 LYS A CA 1
ATOM 747 C C . LYS A 1 100 ? -5.354 12.318 -7.463 1.00 95.69 100 LYS A C 1
ATOM 749 O O . LYS A 1 100 ? -6.050 13.159 -8.025 1.00 95.69 100 LYS A O 1
ATOM 754 N N . ASP A 1 101 ? -5.389 11.013 -7.696 1.00 95.94 101 ASP A N 1
ATOM 755 C CA . ASP A 1 101 ? -6.158 10.443 -8.791 1.00 95.94 101 ASP A CA 1
ATOM 756 C C . ASP A 1 101 ? -5.726 11.002 -10.157 1.00 95.94 101 ASP A C 1
ATOM 758 O O . ASP A 1 101 ? -6.539 11.315 -11.025 1.00 95.94 101 ASP A O 1
ATOM 762 N N . THR A 1 102 ? -4.417 11.202 -10.317 1.00 97.81 102 THR A N 1
ATOM 763 C CA . THR A 1 102 ? -3.842 11.722 -11.557 1.00 97.81 102 THR A CA 1
ATOM 764 C C . THR A 1 102 ? -3.655 10.568 -12.534 1.00 97.81 102 THR A C 1
ATOM 766 O O . THR A 1 102 ? -3.067 9.551 -12.170 1.00 97.81 102 THR A O 1
ATOM 769 N N . GLU A 1 103 ? -4.091 10.719 -13.784 1.00 98.06 103 GLU A N 1
ATOM 770 C CA . GLU A 1 103 ? -3.780 9.738 -14.824 1.00 98.06 103 GLU A CA 1
ATOM 771 C C . GLU A 1 103 ? -2.338 9.915 -15.323 1.00 98.06 103 GLU A C 1
ATOM 773 O O . GLU A 1 103 ? -1.942 11.001 -15.755 1.00 98.06 103 GLU A O 1
ATOM 778 N N . ARG A 1 104 ? -1.543 8.841 -15.279 1.00 97.88 104 ARG A N 1
ATOM 779 C CA . ARG A 1 104 ? -0.198 8.774 -15.871 1.00 97.88 104 ARG A CA 1
ATOM 780 C C . ARG A 1 104 ? 0.017 7.401 -16.483 1.00 97.88 104 ARG A C 1
ATOM 782 O O . ARG A 1 104 ? -0.239 6.398 -15.825 1.00 97.88 104 ARG A O 1
ATOM 789 N N . HIS A 1 105 ? 0.508 7.346 -17.719 1.00 97.56 105 HIS A N 1
ATOM 790 C CA . HIS A 1 105 ? 0.778 6.078 -18.418 1.00 97.56 105 HIS A CA 1
ATOM 791 C C . HIS A 1 105 ? -0.429 5.109 -18.403 1.00 97.56 105 HIS A C 1
ATOM 793 O O . HIS A 1 105 ? -0.272 3.899 -18.265 1.00 97.56 105 HIS A O 1
ATOM 799 N N . GLY A 1 106 ? -1.653 5.651 -18.491 1.00 97.56 106 GLY A N 1
ATOM 800 C CA . GLY A 1 106 ? -2.896 4.872 -18.442 1.00 97.56 106 GLY A CA 1
ATOM 801 C C . GLY A 1 106 ? -3.255 4.302 -17.063 1.00 97.56 106 GLY A C 1
ATOM 802 O O . GLY A 1 106 ? -4.057 3.377 -16.990 1.00 97.56 106 GLY A O 1
ATOM 803 N N . LYS A 1 107 ? -2.658 4.814 -15.978 1.00 98.31 107 LYS A N 1
ATOM 804 C CA . LYS A 1 107 ? -2.877 4.356 -14.595 1.00 98.31 107 LYS A CA 1
ATOM 805 C C . LYS A 1 107 ? -3.289 5.509 -13.695 1.00 98.31 107 LYS A C 1
ATOM 807 O O . LYS A 1 107 ? -2.857 6.643 -13.900 1.00 98.31 107 LYS A O 1
ATOM 812 N N . ARG A 1 108 ? -4.077 5.210 -12.663 1.00 98.38 108 ARG A N 1
ATOM 813 C CA . ARG A 1 108 ? -4.445 6.164 -11.607 1.00 98.38 108 ARG A CA 1
ATOM 814 C C . ARG A 1 108 ? -3.320 6.244 -10.579 1.00 98.38 108 ARG A C 1
ATOM 816 O O . ARG A 1 108 ? -2.927 5.228 -10.008 1.00 98.38 108 ARG A O 1
ATOM 823 N N . VAL A 1 109 ? -2.800 7.440 -10.332 1.00 98.31 109 VAL A N 1
ATOM 824 C CA . VAL A 1 109 ? -1.631 7.662 -9.474 1.00 98.31 109 VAL A CA 1
ATOM 825 C C . VAL A 1 109 ? -2.002 8.496 -8.253 1.00 98.31 109 VAL A C 1
ATOM 827 O O . VAL A 1 109 ? -2.694 9.514 -8.352 1.00 98.31 109 VAL A O 1
ATOM 830 N N . PHE A 1 110 ? -1.518 8.061 -7.089 1.00 97.88 110 PHE A N 1
ATOM 831 C CA . PHE A 1 110 ? -1.671 8.756 -5.815 1.00 97.88 110 PHE A CA 1
ATOM 832 C C . PHE A 1 110 ? -0.311 8.953 -5.138 1.00 97.88 110 PHE A C 1
ATOM 834 O O . PHE A 1 110 ? 0.386 7.988 -4.830 1.00 97.88 110 PHE A O 1
ATOM 841 N N . GLY A 1 111 ? 0.047 10.204 -4.868 1.00 97.00 111 GLY A N 1
ATOM 842 C CA . GLY A 1 111 ? 1.219 10.587 -4.090 1.00 97.00 111 GLY A CA 1
ATOM 843 C C . GLY A 1 111 ? 0.891 10.830 -2.616 1.00 97.00 111 GLY A C 1
ATOM 844 O O . GLY A 1 111 ? -0.271 10.997 -2.218 1.00 97.00 111 GLY A O 1
ATOM 845 N N . GLY A 1 112 ? 1.931 10.890 -1.781 1.00 95.25 112 GLY A N 1
ATOM 846 C CA . GLY A 1 112 ? 1.775 10.930 -0.328 1.00 95.25 112 GLY A CA 1
ATOM 847 C C . GLY A 1 112 ? 1.014 12.150 0.199 1.00 95.25 112 GLY A C 1
ATOM 848 O O . GLY A 1 112 ? 0.287 12.029 1.187 1.00 95.25 112 GLY A O 1
ATOM 849 N N . ILE A 1 113 ? 1.099 13.316 -0.456 1.00 93.38 113 ILE A N 1
ATOM 850 C CA . ILE A 1 113 ? 0.306 14.499 -0.071 1.00 93.38 113 ILE A CA 1
ATOM 851 C C . ILE A 1 113 ? -1.143 14.370 -0.556 1.00 93.38 113 ILE A C 1
ATOM 853 O O . ILE A 1 113 ? -2.062 14.710 0.198 1.00 93.38 113 ILE A O 1
ATOM 857 N N . GLY A 1 114 ? -1.366 13.820 -1.754 1.00 89.88 114 GLY A N 1
ATOM 858 C CA . GLY A 1 114 ? -2.708 13.527 -2.266 1.00 89.88 114 GLY A CA 1
ATOM 859 C C . GLY A 1 114 ? -3.503 12.621 -1.317 1.00 89.88 114 GLY A C 1
ATOM 860 O O . GLY A 1 114 ? -4.643 12.933 -0.960 1.00 89.88 114 GLY A O 1
ATOM 861 N N . ILE A 1 115 ? -2.860 11.561 -0.817 1.00 93.81 115 ILE A N 1
ATOM 862 C CA . ILE A 1 115 ? -3.402 10.651 0.208 1.00 93.81 115 ILE A CA 1
ATOM 863 C C . ILE A 1 115 ? -3.498 11.356 1.573 1.00 93.81 115 ILE A C 1
ATOM 865 O O . ILE A 1 115 ? -4.499 11.246 2.293 1.00 93.81 115 ILE A O 1
ATOM 869 N N . GLY A 1 116 ? -2.463 12.120 1.932 1.00 92.69 116 GLY A N 1
ATOM 870 C CA . GLY A 1 116 ? -2.334 12.818 3.209 1.00 92.69 116 GLY A CA 1
ATOM 871 C C . GLY A 1 116 ? -3.477 13.790 3.506 1.00 92.69 116 GLY A C 1
ATOM 872 O O . GLY A 1 116 ? -3.898 13.907 4.660 1.00 92.69 116 GLY A O 1
ATOM 873 N N . ALA A 1 117 ? -4.037 14.438 2.480 1.00 89.94 117 ALA A N 1
ATOM 874 C CA . ALA A 1 117 ? -5.181 15.334 2.630 1.00 89.94 117 ALA A CA 1
ATOM 875 C C . ALA A 1 117 ? -6.416 14.616 3.210 1.00 89.94 117 ALA A C 1
ATOM 877 O O . ALA A 1 117 ? -7.014 15.096 4.181 1.00 89.94 117 ALA A O 1
ATOM 878 N N . LEU A 1 118 ? -6.766 13.438 2.674 1.00 92.62 118 LEU A N 1
ATOM 879 C CA . LEU A 1 118 ? -7.861 12.619 3.203 1.00 92.62 118 LEU A CA 1
ATOM 880 C C . LEU A 1 118 ? -7.520 12.099 4.602 1.00 92.62 118 LEU A C 1
ATOM 882 O O . LEU A 1 118 ? -8.345 12.213 5.509 1.00 92.62 118 LEU A O 1
ATOM 886 N N . LYS A 1 119 ? -6.286 11.620 4.812 1.00 95.00 119 LYS A N 1
ATOM 887 C CA . LYS A 1 119 ? -5.816 11.148 6.125 1.00 95.00 119 LYS A CA 1
ATOM 888 C C . LYS A 1 119 ? -5.975 12.212 7.210 1.00 95.00 119 LYS A C 1
ATOM 890 O O . LYS A 1 119 ? -6.403 11.892 8.316 1.00 95.00 119 LYS A O 1
ATOM 895 N N . LEU A 1 120 ? -5.635 13.472 6.930 1.00 96.38 120 LEU A N 1
ATOM 896 C CA . LEU A 1 120 ? -5.764 14.561 7.904 1.00 96.38 120 LEU A CA 1
ATOM 897 C C . LEU A 1 120 ? -7.228 14.896 8.207 1.00 96.38 120 LEU A C 1
ATOM 899 O O . LEU A 1 120 ? -7.564 15.127 9.370 1.00 96.38 120 LEU A O 1
ATOM 903 N N . LYS A 1 121 ? -8.102 14.895 7.192 1.00 96.00 121 LYS A N 1
ATOM 904 C CA . LYS A 1 121 ? -9.546 15.093 7.384 1.00 96.00 121 LYS A CA 1
ATOM 905 C C . LYS A 1 121 ? -10.141 13.963 8.232 1.00 96.00 121 LYS A C 1
ATOM 907 O O . LYS A 1 121 ? -10.830 14.244 9.209 1.00 96.00 121 LYS A O 1
ATOM 912 N N . LEU A 1 122 ? -9.819 12.711 7.899 1.00 97.31 122 LEU A N 1
ATOM 913 C CA . LEU A 1 122 ? -10.256 11.514 8.619 1.00 97.31 122 LEU A CA 1
ATOM 914 C C . LEU A 1 122 ? -9.782 11.523 10.071 1.00 97.31 122 LEU A C 1
ATOM 916 O O . LEU A 1 122 ? -10.585 11.340 10.974 1.00 97.31 122 LEU A O 1
ATOM 920 N N . HIS A 1 123 ? -8.500 11.806 10.313 1.00 98.25 123 HIS A N 1
ATOM 921 C CA . HIS A 1 123 ? -7.954 11.846 11.669 1.00 98.25 123 HIS A CA 1
ATOM 922 C C . HIS A 1 123 ? -8.696 12.870 12.541 1.00 98.25 123 HIS A C 1
ATOM 924 O O . HIS A 1 123 ? -9.082 12.554 13.661 1.00 98.25 123 HIS A O 1
ATOM 930 N N . ARG A 1 124 ? -8.942 14.084 12.028 1.00 98.12 124 ARG A N 1
ATOM 931 C CA . ARG A 1 124 ? -9.700 15.113 12.762 1.00 98.12 124 ARG A CA 1
ATOM 932 C C . ARG A 1 124 ? -11.133 14.668 13.055 1.00 98.12 124 ARG A C 1
ATOM 934 O O . ARG A 1 124 ? -11.603 14.882 14.167 1.00 98.12 124 ARG A O 1
ATOM 941 N N . ALA A 1 125 ? -11.795 14.029 12.089 1.00 97.31 125 ALA A N 1
ATOM 942 C CA . ALA A 1 125 ? -13.136 13.479 12.276 1.00 97.31 125 ALA A CA 1
ATOM 943 C C . ALA A 1 125 ? -13.157 12.373 13.344 1.00 97.31 125 ALA A C 1
ATOM 945 O O . ALA A 1 125 ? -14.024 12.385 14.211 1.00 97.31 125 ALA A O 1
ATOM 946 N N . CYS A 1 126 ? -12.171 11.471 13.342 1.00 98.00 126 CYS A N 1
ATOM 947 C CA . CYS A 1 126 ? -12.020 10.443 14.372 1.00 98.00 126 CYS A CA 1
ATOM 948 C C . CYS A 1 126 ? -11.845 11.054 15.770 1.00 98.00 126 CYS A C 1
ATOM 950 O O . CYS A 1 126 ? -12.516 10.623 16.699 1.00 98.00 126 CYS A O 1
ATOM 952 N N . ILE A 1 127 ? -10.999 12.081 15.921 1.00 98.06 127 ILE A N 1
ATOM 953 C CA . ILE A 1 127 ? -10.814 12.763 17.212 1.00 98.06 127 ILE A CA 1
ATOM 954 C C . ILE A 1 127 ? -12.101 13.454 17.669 1.00 98.06 127 ILE A C 1
ATOM 956 O O . ILE A 1 127 ? -12.466 13.323 18.831 1.00 98.06 127 ILE A O 1
ATOM 960 N N . ALA A 1 128 ? -12.809 14.150 16.775 1.00 97.44 128 ALA A N 1
ATOM 961 C CA . ALA A 1 128 ? -14.092 14.769 17.110 1.00 97.44 128 ALA A CA 1
ATOM 962 C C . ALA A 1 128 ? -15.119 13.727 17.585 1.00 97.44 128 ALA A C 1
ATOM 964 O O . ALA A 1 128 ? -15.785 13.939 18.594 1.00 97.44 128 ALA A O 1
ATOM 965 N N . LYS A 1 129 ? -15.167 12.569 16.915 1.00 96.44 129 LYS A N 1
ATOM 966 C CA . LYS A 1 129 ? -16.073 11.466 17.245 1.00 96.44 129 LYS A CA 1
ATOM 967 C C . LYS A 1 129 ? -15.862 10.908 18.655 1.00 96.44 129 LYS A C 1
ATOM 969 O O . LYS A 1 129 ? -16.828 10.510 19.292 1.00 96.44 129 LYS A O 1
ATOM 974 N N . LEU A 1 130 ? -14.635 10.926 19.182 1.00 97.56 130 LEU A N 1
ATOM 975 C CA . LEU A 1 130 ? -14.355 10.495 20.562 1.00 97.56 130 LEU A CA 1
ATOM 976 C C . LEU A 1 130 ? -15.051 11.361 21.628 1.00 97.56 130 LEU A C 1
ATOM 978 O O . LEU A 1 130 ? -15.159 10.932 22.770 1.00 97.56 130 LEU A O 1
ATOM 982 N N . PHE A 1 131 ? -15.523 12.561 21.280 1.00 97.38 131 PHE A N 1
ATOM 983 C CA . PHE A 1 131 ? -16.282 13.426 22.190 1.00 97.38 131 PHE A CA 1
ATOM 984 C C . PHE A 1 131 ? -17.802 13.243 22.080 1.00 97.38 131 PHE A C 1
ATOM 986 O O . PHE A 1 131 ? -18.544 13.895 22.811 1.00 97.38 131 PHE A O 1
ATOM 993 N N . GLU A 1 132 ? -18.278 12.370 21.188 1.00 96.50 132 GLU A N 1
ATOM 994 C CA . GLU A 1 132 ? -19.708 12.080 21.023 1.00 96.50 132 GLU A CA 1
ATOM 995 C C . GLU A 1 132 ? -20.208 11.028 22.028 1.00 96.50 132 GLU A C 1
ATOM 997 O O . GLU A 1 132 ? -21.387 11.030 22.373 1.00 96.50 132 GLU A O 1
ATOM 1002 N N . SER A 1 133 ? -19.325 10.148 22.519 1.00 96.31 133 SER A N 1
ATOM 1003 C CA . SER A 1 133 ? -19.621 9.152 23.559 1.00 96.31 133 SER A CA 1
ATOM 1004 C C . SER A 1 133 ? -18.341 8.673 24.257 1.00 96.31 133 SER A C 1
ATOM 1006 O O . SER A 1 133 ? -17.246 8.790 23.712 1.00 96.31 133 SER A O 1
ATOM 1008 N N . ASN A 1 134 ? -18.467 8.118 25.464 1.00 95.56 134 ASN A N 1
ATOM 1009 C CA . ASN A 1 134 ? -17.349 7.663 26.303 1.00 95.56 134 ASN A CA 1
ATOM 1010 C C . ASN A 1 134 ? -16.978 6.176 26.126 1.00 95.56 134 ASN A C 1
ATOM 1012 O O . ASN A 1 134 ? -16.077 5.690 26.808 1.00 95.56 134 ASN A O 1
ATOM 1016 N N . ASP A 1 135 ? -17.660 5.463 25.233 1.00 96.25 135 ASP A N 1
ATOM 1017 C CA . ASP A 1 135 ? -17.498 4.029 24.960 1.00 96.25 135 ASP A CA 1
ATOM 1018 C C . ASP A 1 135 ? -16.974 3.740 23.539 1.00 96.25 135 ASP A C 1
ATOM 1020 O O . ASP A 1 135 ? -16.928 2.591 23.096 1.00 96.25 135 ASP A O 1
ATOM 1024 N N . ILE A 1 136 ? -16.549 4.777 22.813 1.00 96.00 136 ILE A N 1
ATOM 1025 C CA . ILE A 1 136 ? -16.058 4.655 21.440 1.00 96.00 136 ILE A CA 1
ATOM 1026 C C . ILE A 1 136 ? -14.612 4.150 21.437 1.00 96.00 136 ILE A C 1
ATOM 1028 O O . ILE A 1 136 ? -13.699 4.819 21.918 1.00 96.00 136 ILE A O 1
ATOM 1032 N N . ALA A 1 137 ? -14.393 3.006 20.787 1.00 95.81 137 ALA A N 1
ATOM 1033 C CA . ALA A 1 137 ? -13.072 2.510 20.419 1.00 95.81 137 ALA A CA 1
ATOM 1034 C C . ALA A 1 137 ? -12.869 2.647 18.903 1.00 95.81 137 ALA A C 1
ATOM 1036 O O . ALA A 1 137 ? -13.662 2.127 18.115 1.00 95.81 137 ALA A O 1
ATOM 1037 N N . LEU A 1 138 ? -11.810 3.356 18.497 1.00 96.56 138 LEU A N 1
ATOM 1038 C CA . LEU A 1 138 ? -11.454 3.542 17.091 1.00 96.56 138 LEU A CA 1
ATOM 1039 C C . LEU A 1 138 ? -10.187 2.756 16.740 1.00 96.56 138 LEU A C 1
ATOM 1041 O O . LEU A 1 138 ? -9.088 3.143 17.128 1.00 96.56 138 LEU A O 1
ATOM 1045 N N . ASP A 1 139 ? -10.356 1.693 15.960 1.00 95.44 139 ASP A N 1
ATOM 1046 C CA . ASP A 1 139 ? -9.280 0.913 15.332 1.00 95.44 139 ASP A CA 1
ATOM 1047 C C . ASP A 1 139 ? -9.531 0.754 13.817 1.00 95.44 139 ASP A C 1
ATOM 1049 O O . ASP A 1 139 ? -10.507 1.302 13.286 1.00 95.44 139 ASP A O 1
ATOM 1053 N N . ALA A 1 140 ? -8.649 0.039 13.116 1.00 93.44 140 ALA A N 1
ATOM 1054 C CA . ALA A 1 140 ? -8.591 -0.104 11.664 1.00 93.44 140 ALA A CA 1
ATOM 1055 C C . ALA A 1 140 ? -9.963 -0.264 10.985 1.00 93.44 140 ALA A C 1
ATOM 1057 O O . ALA A 1 140 ? -10.273 0.502 10.074 1.00 93.44 140 ALA A O 1
ATOM 1058 N N . GLU A 1 141 ? -10.810 -1.190 11.435 1.00 91.81 141 GLU A N 1
ATOM 1059 C CA . GLU A 1 141 ? -12.120 -1.470 10.836 1.00 91.81 141 GLU A CA 1
ATOM 1060 C C . GLU A 1 141 ? -13.080 -0.289 10.986 1.00 91.81 141 GLU A C 1
ATOM 1062 O O . GLU A 1 141 ? -13.758 0.109 10.037 1.00 91.81 141 GLU A O 1
ATOM 1067 N N . SER A 1 142 ? -13.144 0.294 12.183 1.00 94.38 142 SER A N 1
ATOM 1068 C CA . SER A 1 142 ? -14.032 1.423 12.475 1.00 94.38 142 SER A CA 1
ATOM 1069 C C . SER A 1 142 ? -13.574 2.708 11.778 1.00 94.38 142 SER A C 1
ATOM 1071 O O . SER A 1 142 ? -14.398 3.444 11.236 1.00 94.38 142 SER A O 1
ATOM 1073 N N . ILE A 1 143 ? -12.260 2.941 11.715 1.00 97.00 143 ILE A N 1
ATOM 1074 C CA . ILE A 1 143 ? -11.655 4.077 11.018 1.00 97.00 143 ILE A CA 1
ATOM 1075 C C . ILE A 1 143 ? -11.858 3.923 9.510 1.00 97.00 143 ILE A C 1
ATOM 1077 O O . ILE A 1 143 ? -12.202 4.897 8.843 1.00 97.00 143 ILE A O 1
ATOM 1081 N N . TYR A 1 144 ? -11.712 2.710 8.968 1.00 95.31 144 TYR A N 1
ATOM 1082 C CA . TYR A 1 144 ? -11.954 2.436 7.553 1.00 95.31 144 TYR A CA 1
ATOM 1083 C C . TYR A 1 144 ? -13.416 2.678 7.163 1.00 95.31 144 TYR A C 1
ATOM 1085 O O . TYR A 1 144 ? -13.672 3.349 6.166 1.00 95.31 144 TYR A O 1
ATOM 1093 N N . LYS A 1 145 ? -14.376 2.246 7.992 1.00 94.00 145 LYS A N 1
ATOM 1094 C CA . LYS A 1 145 ? -15.804 2.550 7.786 1.00 94.00 145 LYS A CA 1
ATOM 1095 C C . LYS A 1 145 ? -16.082 4.055 7.762 1.00 94.00 145 LYS A C 1
ATOM 1097 O O . LYS A 1 145 ? -16.853 4.519 6.929 1.00 94.00 145 LYS A O 1
ATOM 1102 N N . ILE A 1 146 ? -15.445 4.829 8.647 1.00 95.25 146 ILE A N 1
ATOM 1103 C CA . ILE A 1 146 ? -15.557 6.297 8.626 1.00 95.25 146 ILE A CA 1
ATOM 1104 C C . ILE A 1 146 ? -14.957 6.847 7.326 1.00 95.25 146 ILE A C 1
ATOM 1106 O O . ILE A 1 146 ? -15.580 7.680 6.675 1.00 95.25 146 ILE A O 1
ATOM 1110 N N . ALA A 1 147 ? -13.787 6.352 6.914 1.00 94.81 147 ALA A N 1
ATOM 1111 C CA . ALA A 1 147 ? -13.120 6.781 5.688 1.00 94.81 147 ALA A CA 1
ATOM 1112 C C . ALA A 1 147 ? -13.981 6.557 4.434 1.00 94.81 147 ALA A C 1
ATOM 1114 O O . ALA A 1 147 ? -14.045 7.445 3.587 1.00 94.81 147 ALA A O 1
ATOM 1115 N N . GLN A 1 148 ? -14.682 5.422 4.337 1.00 91.94 148 GLN A N 1
ATOM 1116 C CA . GLN A 1 148 ? -15.582 5.112 3.218 1.00 91.94 148 GLN A CA 1
ATOM 1117 C C . GLN A 1 148 ? -16.751 6.099 3.087 1.00 91.94 148 GLN A C 1
ATOM 1119 O O . GLN A 1 148 ? -17.222 6.330 1.982 1.00 91.94 148 GLN A O 1
ATOM 1124 N N . GLY A 1 149 ? -17.200 6.714 4.186 1.00 91.69 149 GLY A N 1
ATOM 1125 C CA . GLY A 1 149 ? -18.226 7.763 4.156 1.00 91.69 149 GLY A CA 1
ATOM 1126 C C . GLY A 1 149 ? -17.694 9.164 3.824 1.00 91.69 149 GLY A C 1
ATOM 1127 O O . GLY A 1 149 ? -18.473 10.111 3.756 1.00 91.69 149 GLY A O 1
ATOM 1128 N N . MET A 1 150 ? -16.374 9.323 3.679 1.00 87.44 150 MET A N 1
ATOM 1129 C CA . MET A 1 150 ? -15.709 10.611 3.440 1.00 87.44 150 MET A CA 1
ATOM 1130 C C . MET A 1 150 ? -15.073 10.738 2.052 1.00 87.44 150 MET A C 1
ATOM 1132 O O . MET A 1 150 ? -14.679 11.857 1.699 1.00 87.44 150 MET A O 1
ATOM 1136 N N . ALA A 1 151 ? -14.899 9.609 1.360 1.00 69.69 151 ALA A N 1
ATOM 1137 C CA . ALA A 1 151 ? -14.262 9.484 0.053 1.00 69.69 151 ALA A CA 1
ATOM 1138 C C . ALA A 1 151 ? -15.255 9.725 -1.089 1.00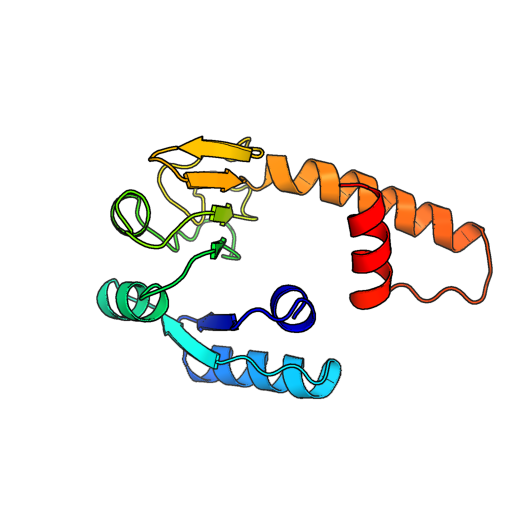 69.69 151 ALA A C 1
ATOM 1140 O O . ALA A 1 151 ? -16.423 9.299 -0.955 1.00 69.69 151 ALA A O 1
#

Foldseek 3Di:
DVCQVVVDAAEQEDCDQVVQVVVQVVCCVPPVGHYHYAYADDDVSLLVSCVLDQEEEADDDAPAAQEEPVSALVSPNHAEYEWLYDHPDTNYPPDDLCQALDDGSNHGYYHNVNVVVLVVVLVVVVVVVCVVDVPDDDDDVNSVVSSVVVD

pLDDT: mean 95.83, std 3.29, range [69.69, 98.62]

Secondary structure (DSSP, 8-state):
-HHHHTT---EEEESSHHHHHHHHHHHHHHH----EEEE-SSHHHHHHHHTT-SEEEE-PPTT---B-HHHHTT-TT--EEEE---SSS-SBTT--TT-EEEEETTEEEE-HHHHHHHHHHHHHHHHHHTTT-SS----HHHHHHHHHTT-

Sequence (151 aa):
VLLAISGANVRLTSRKQSRSVEACDEMHERFGVEMTPMHASDDESIEAAMDGAHVVFGAAKAGIQLLSARQWQDHPTLELIADVGTSQVLGFEGIDVMDKDTERHGKRVFGGIGIGALKLKLHRACIAKLFESNDIALDAESIYKIAQGMA